Protein 2QSB (pdb70)

Nearest PDB structures (foldseek):
  2qsb-assembly1_A  TM=1.012E+00  e=7.787E-11  Thermoplasma acidophilum DSM 1728
  2qzg-assembly1_A  TM=8.976E-01  e=7.819E-04  Methanococcus maripaludis S2
  8dt0-assembly1_A  TM=3.647E-01  e=4.647E+00  synthetic construct

Structure (mmCIF, N/CA/C/O backbone):
data_2QSB
#
_entry.id   2QSB
#
_cell.length_a   50.584
_cell.length_b   50.584
_cell.length_c   59.283
_cell.angle_alpha   90.000
_cell.angle_beta   90.000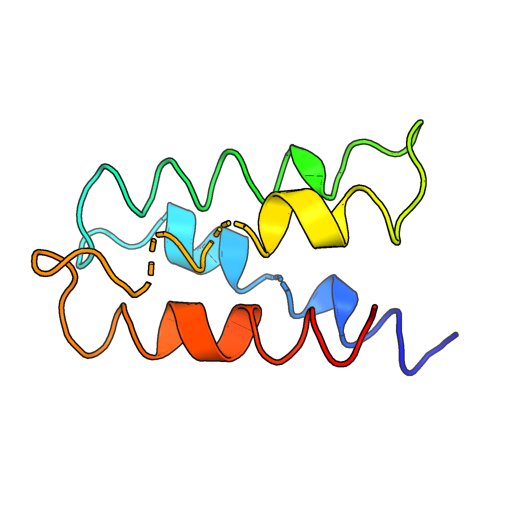
_cell.angle_gamma   120.000
#
_symmetry.space_group_name_H-M   'P 65'
#
loop_
_entity.id
_entity.type
_entity.pdbx_description
1 polymer 'UPF0147 protein Ta0600'
2 non-polymer 'SULFATE ION'
3 water water
#
loop_
_atom_site.group_PDB
_atom_site.id
_atom_site.type_symbol
_atom_site.label_atom_id
_atom_site.label_alt_id
_atom_site.label_comp_id
_atom_site.label_asym_id
_atom_site.label_entity_id
_atom_site.label_seq_id
_atom_site.pdbx_PDB_ins_code
_atom_site.Cartn_x
_atom_site.Cartn_y
_atom_site.Cartn_z
_atom_site.occupancy
_atom_site.B_iso_or_equiv
_atom_site.auth_seq_id
_atom_site.auth_comp_id
_atom_site.auth_asym_id
_atom_site.auth_atom_id
_atom_site.pdbx_PDB_model_num
ATOM 1 N N . VAL A 1 5 ? 17.477 -1.732 5.931 1.00 23.62 2 VAL A N 1
ATOM 2 C CA . VAL A 1 5 ? 18.266 -1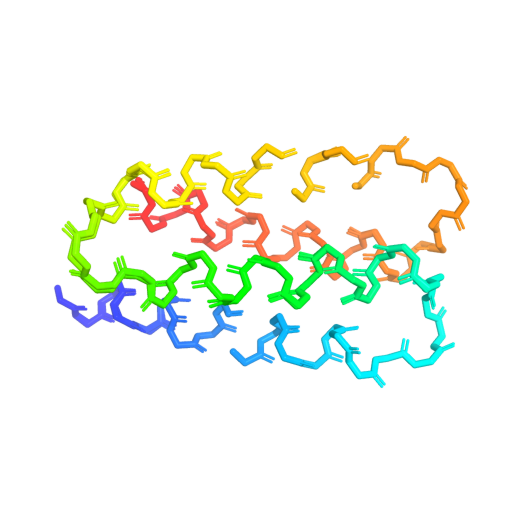.231 7.089 1.00 21.64 2 VAL A CA 1
ATOM 3 C C . VAL A 1 5 ? 19.624 -0.743 6.661 1.00 18.95 2 VAL A C 1
ATOM 4 O O . VAL A 1 5 ? 19.934 0.446 6.830 1.00 19.51 2 VAL A O 1
ATOM 8 N N A ARG A 1 6 ? 20.450 -1.658 6.165 0.50 16.88 3 ARG A N 1
ATOM 9 N N B ARG A 1 6 ? 20.446 -1.621 6.089 0.50 16.81 3 ARG A N 1
ATOM 10 C CA A ARG A 1 6 ? 21.843 -1.360 5.893 0.50 16.12 3 ARG A CA 1
ATOM 11 C CA B ARG A 1 6 ? 21.834 -1.285 5.721 0.50 16.09 3 ARG A CA 1
ATOM 12 C C A ARG A 1 6 ? 21.858 -0.244 4.893 0.50 14.82 3 ARG A C 1
ATOM 13 C C B ARG A 1 6 ? 21.937 -0.222 4.647 0.50 14.96 3 ARG A C 1
ATOM 14 O O A ARG A 1 6 ? 22.561 0.718 5.086 0.50 15.11 3 ARG A O 1
ATOM 15 O O B ARG A 1 6 ? 22.789 0.658 4.734 0.50 14.93 3 ARG A O 1
ATOM 30 N N A VAL A 1 7 ? 21.086 -0.383 3.816 0.50 13.35 4 VAL A N 1
ATOM 31 N N B VAL A 1 7 ? 21.118 -0.326 3.600 0.50 12.67 4 VAL A N 1
ATOM 32 C CA A VAL A 1 7 ? 21.223 0.516 2.692 0.50 12.73 4 VAL A CA 1
ATOM 33 C CA B VAL A 1 7 ? 21.187 0.656 2.533 0.50 12.30 4 VAL A CA 1
ATOM 34 C C A VAL A 1 7 ? 20.908 1.972 3.091 0.50 11.84 4 VAL A C 1
ATOM 35 C C B VAL A 1 7 ? 20.951 2.031 3.137 0.50 11.52 4 VAL A C 1
ATOM 36 O O A VAL A 1 7 ? 21.626 2.893 2.701 0.50 11.80 4 VAL A O 1
ATOM 37 O O B VAL A 1 7 ? 21.749 2.954 2.933 0.50 11.62 4 VAL A O 1
ATOM 44 N N . ASP A 1 8 ? 19.863 2.160 3.897 1.00 11.59 5 ASP A N 1
ATOM 45 C CA . ASP A 1 8 ? 19.483 3.465 4.413 1.00 12.12 5 ASP A CA 1
ATOM 46 C C . ASP A 1 8 ? 20.442 3.975 5.458 1.00 11.28 5 ASP A C 1
ATOM 47 O O . ASP A 1 8 ? 20.783 5.163 5.466 1.00 11.70 5 ASP A O 1
ATOM 52 N N A GLN A 1 9 ? 20.960 3.112 6.339 0.50 11.87 6 GLN A N 1
ATOM 53 N N B GLN A 1 9 ? 20.788 3.106 6.399 0.50 12.28 6 GLN A N 1
ATOM 54 C CA A GLN A 1 9 ? 21.906 3.645 7.332 0.50 12.00 6 GLN A CA 1
ATOM 55 C CA B GLN A 1 9 ? 21.602 3.564 7.489 0.50 12.80 6 GLN A CA 1
ATOM 56 C C A GLN A 1 9 ? 23.280 3.996 6.748 0.50 11.16 6 GLN A C 1
ATOM 57 C C B GLN A 1 9 ? 22.942 3.990 6.932 0.50 11.95 6 GLN A C 1
ATOM 58 O O A GLN A 1 9 ? 23.913 4.954 7.187 0.50 11.24 6 GLN A O 1
ATOM 59 O O B GLN A 1 9 ? 23.518 4.988 7.364 0.50 11.99 6 GLN A O 1
ATOM 70 N N A ASN A 1 10 ? 23.728 3.292 5.717 0.50 10.60 7 ASN A N 1
ATOM 71 N N B ASN A 1 10 ? 23.401 3.277 5.918 0.50 11.74 7 ASN A N 1
ATOM 72 C CA A ASN A 1 10 ? 24.971 3.693 5.089 0.50 11.05 7 ASN A CA 1
ATOM 73 C CA B ASN A 1 10 ? 24.655 3.605 5.286 0.50 11.82 7 ASN A CA 1
ATOM 74 C C A ASN A 1 10 ? 24.792 5.036 4.400 0.50 10.61 7 ASN A C 1
ATOM 75 C C B ASN A 1 10 ? 24.642 4.998 4.616 0.50 10.98 7 ASN A C 1
ATOM 76 O O A ASN A 1 10 ? 25.689 5.888 4.449 0.50 11.07 7 ASN A O 1
ATOM 77 O O B ASN A 1 10 ? 25.537 5.813 4.850 0.50 11.20 7 ASN A O 1
ATOM 86 N N . LEU A 1 11 ? 23.622 5.256 3.793 1.00 10.63 8 LEU A N 1
ATOM 87 C CA . LEU A 1 11 ? 23.384 6.574 3.177 1.00 10.00 8 LEU A CA 1
ATOM 88 C C . LEU A 1 11 ? 23.330 7.665 4.249 1.00 9.80 8 LEU A C 1
ATOM 89 O O . LEU A 1 11 ? 23.917 8.725 4.081 1.00 10.24 8 LEU A O 1
ATOM 94 N N . PHE A 1 12 ? 22.645 7.395 5.350 1.00 9.62 9 PHE A N 1
ATOM 95 C CA . PHE A 1 12 ? 22.538 8.366 6.431 1.00 9.42 9 PHE A CA 1
ATOM 96 C C . PHE A 1 12 ? 23.904 8.689 7.026 1.00 9.34 9 PHE A C 1
ATOM 97 O O . PHE A 1 12 ? 24.231 9.851 7.268 1.00 9.53 9 PHE A O 1
ATOM 105 N N . ASN A 1 13 ? 24.696 7.644 7.283 1.00 9.15 10 ASN A N 1
ATOM 106 C CA . ASN A 1 13 ? 26.032 7.861 7.811 1.00 9.31 10 ASN A CA 1
ATOM 107 C C . ASN A 1 13 ? 26.874 8.734 6.895 1.00 9.63 10 ASN A C 1
ATOM 108 O O . ASN A 1 13 ? 27.604 9.620 7.346 1.00 9.77 10 ASN A O 1
ATOM 113 N N . GLU A 1 14 ? 26.812 8.457 5.590 1.00 9.65 11 GLU A N 1
ATOM 114 C CA . GLU A 1 14 ? 27.570 9.236 4.622 1.00 10.23 11 GLU A CA 1
ATOM 115 C C . GLU A 1 14 ? 27.081 10.680 4.577 1.00 9.49 11 GLU A C 1
ATOM 116 O O . GLU A 1 14 ? 27.904 11.602 4.535 1.00 9.97 11 GLU A O 1
ATOM 122 N N . VAL A 1 15 ? 25.764 10.887 4.622 1.00 8.87 12 VAL A N 1
ATOM 123 C CA . VAL A 1 15 ? 25.229 12.249 4.626 1.00 8.33 12 VAL A CA 1
ATOM 124 C C . VAL A 1 15 ? 25.736 13.018 5.845 1.00 8.17 12 VAL A C 1
ATOM 125 O O . VAL A 1 15 ? 26.126 14.178 5.720 1.00 8.26 12 VAL A O 1
ATOM 137 N N . TYR A 1 17 ? 28.466 12.536 7.641 1.00 8.54 14 TYR A N 1
ATOM 138 C CA . TYR A 1 17 ? 29.891 12.803 7.495 1.00 9.61 14 TYR A CA 1
ATOM 139 C C . TYR A 1 17 ? 30.120 13.925 6.472 1.00 9.00 14 TYR A C 1
ATOM 140 O O . TYR A 1 17 ? 30.880 14.870 6.726 1.00 9.07 14 TYR A O 1
ATOM 149 N N . LEU A 1 18 ? 29.437 13.849 5.325 1.00 8.36 15 LEU A N 1
ATOM 150 C CA . LEU A 1 18 ? 29.646 14.851 4.292 1.00 8.62 15 LEU A CA 1
ATOM 151 C C . LEU A 1 18 ? 29.139 16.224 4.731 1.00 7.73 15 LEU A C 1
ATOM 152 O O . LEU A 1 18 ? 29.761 17.243 4.397 1.00 8.43 15 LEU A O 1
ATOM 157 N N . LEU A 1 19 ? 28.012 16.286 5.453 1.00 7.97 16 LEU A N 1
ATOM 158 C CA . LEU A 1 19 ? 27.549 17.571 5.980 1.00 7.98 16 LEU A CA 1
ATOM 159 C C . LEU A 1 19 ? 28.503 18.105 7.003 1.00 8.15 16 LEU A C 1
ATOM 160 O O . LEU A 1 19 ? 28.739 19.318 7.057 1.00 9.16 16 LEU A O 1
ATOM 165 N N . ASP A 1 20 ? 29.071 17.232 7.835 1.00 8.69 17 ASP A N 1
ATOM 166 C CA . ASP A 1 20 ? 30.057 17.717 8.789 1.00 8.91 17 ASP A CA 1
ATOM 167 C C . ASP A 1 20 ? 31.269 18.314 8.087 1.00 9.15 17 ASP A C 1
ATOM 168 O O . ASP A 1 20 ? 31.728 19.420 8.450 1.00 9.83 17 ASP A O 1
ATOM 173 N N . GLU A 1 21 ? 31.792 17.599 7.099 1.00 9.85 18 GLU A N 1
ATOM 174 C CA . GLU A 1 21 ? 32.891 18.128 6.314 1.00 9.99 18 GLU A CA 1
ATOM 175 C C . GLU A 1 21 ? 32.539 19.478 5.683 1.00 10.44 18 GLU A C 1
ATOM 176 O O . GLU A 1 21 ? 33.333 20.409 5.720 1.00 11.12 18 GLU A O 1
ATOM 182 N N . LEU A 1 22 ? 31.354 19.580 5.093 1.00 9.27 19 LEU A N 1
ATOM 183 C CA . LEU A 1 22 ? 30.956 20.816 4.424 1.00 9.50 19 LEU A CA 1
ATOM 184 C C . LEU A 1 22 ? 30.902 21.957 5.436 1.00 9.63 19 LEU A C 1
ATOM 185 O O . LEU A 1 22 ? 31.293 23.100 5.129 1.00 10.55 19 LEU A O 1
ATOM 190 N N . SER A 1 23 ? 30.388 21.682 6.638 1.00 9.23 20 SER A N 1
ATOM 191 C CA . SER A 1 23 ? 30.253 22.716 7.657 1.00 10.58 20 SER A CA 1
ATOM 192 C C . SER A 1 23 ? 31.603 23.266 8.093 1.00 11.11 20 SER A C 1
ATOM 193 O O . SER A 1 23 ? 31.680 24.372 8.626 1.00 12.07 20 SER A O 1
ATOM 196 N N . GLN A 1 24 ? 32.659 22.481 7.893 1.00 11.14 21 GLN A N 1
ATOM 197 C CA . GLN A 1 24 ? 34.016 22.861 8.316 1.00 11.87 21 GLN A CA 1
ATOM 198 C C . GLN A 1 24 ? 34.873 23.360 7.143 1.00 12.25 21 GLN A C 1
ATOM 199 O O . GLN A 1 24 ? 36.060 23.652 7.320 1.00 14.27 21 GLN A O 1
ATOM 205 N N . ASP A 1 25 ? 34.285 23.480 5.960 1.00 11.89 22 ASP A N 1
ATOM 206 C CA . ASP A 1 25 ? 35.059 23.750 4.761 1.00 12.27 22 ASP A CA 1
ATOM 207 C C . ASP A 1 25 ? 35.218 25.253 4.538 1.00 12.57 22 ASP A C 1
ATOM 208 O O . ASP A 1 25 ? 34.299 25.917 4.114 1.00 12.80 22 ASP A O 1
ATOM 213 N N . ILE A 1 26 ? 36.414 25.780 4.798 1.00 13.44 23 ILE A N 1
ATOM 214 C CA . ILE A 1 26 ? 36.660 27.227 4.650 1.00 15.34 23 ILE A CA 1
ATOM 215 C C . ILE A 1 26 ? 36.663 27.684 3.193 1.00 14.84 23 ILE A C 1
ATOM 216 O O . ILE A 1 26 ? 36.678 28.898 2.927 1.00 17.23 23 ILE A O 1
ATOM 221 N N . THR A 1 27 ? 36.621 26.738 2.249 1.00 12.53 24 THR A N 1
ATOM 222 C CA . THR A 1 27 ? 36.632 27.114 0.820 1.00 12.74 24 THR A CA 1
ATOM 223 C C . THR A 1 27 ? 35.234 27.330 0.236 1.00 12.48 24 THR A C 1
ATOM 224 O O . THR A 1 27 ? 35.117 27.636 -0.947 1.00 13.75 24 THR A O 1
ATOM 228 N N . VAL A 1 28 ? 34.188 27.159 1.043 1.00 12.03 25 VAL A N 1
ATOM 229 C CA . VAL A 1 28 ? 32.839 27.539 0.610 1.00 12.42 25 VAL A CA 1
ATOM 230 C C . VAL A 1 28 ? 32.372 28.719 1.466 1.00 12.83 25 VAL A C 1
ATOM 231 O O . VAL A 1 28 ? 32.964 28.991 2.508 1.00 13.80 25 VAL A O 1
ATOM 235 N N . PRO A 1 29 ? 31.357 29.463 1.011 1.00 13.18 26 PRO A N 1
ATOM 236 C CA . PRO A 1 29 ? 30.932 30.622 1.771 1.00 14.05 26 PRO A CA 1
ATOM 237 C C . PRO A 1 29 ? 30.373 30.274 3.137 1.00 13.12 26 PRO A C 1
ATOM 238 O O . PRO A 1 29 ? 29.884 29.169 3.390 1.00 12.61 26 PRO A O 1
ATOM 242 N N A LYS A 1 30 ? 30.440 31.265 4.017 0.50 13.40 27 LYS A N 1
ATOM 243 N N B LYS A 1 30 ? 30.438 31.239 4.043 0.50 13.92 27 LYS A N 1
ATOM 244 C CA A LYS A 1 30 ? 29.879 31.194 5.359 0.50 13.28 27 LYS A CA 1
ATOM 245 C CA B LYS A 1 30 ? 29.925 31.029 5.392 0.50 14.53 27 LYS A CA 1
ATOM 246 C C A LYS A 1 30 ? 28.465 30.637 5.357 0.50 12.72 27 LYS A C 1
ATOM 247 C C B LYS A 1 30 ? 28.431 30.655 5.405 0.50 13.43 27 LYS A C 1
ATOM 248 O O A LYS A 1 30 ? 28.138 29.774 6.175 0.50 11.76 27 LYS A O 1
ATOM 249 O O B LYS A 1 30 ? 28.014 29.897 6.281 0.50 12.95 27 LYS A O 1
ATOM 260 N N . ASN A 1 31 ? 27.636 31.109 4.429 1.00 12.62 28 ASN A N 1
ATOM 261 C CA . ASN A 1 31 ? 26.219 30.738 4.445 1.00 13.44 28 ASN A CA 1
ATOM 262 C C . ASN A 1 31 ? 26.047 29.259 4.121 1.00 12.34 28 ASN A C 1
ATOM 263 O O . ASN A 1 31 ? 25.153 28.623 4.669 1.00 12.21 28 ASN A O 1
ATOM 268 N N . VAL A 1 32 ? 26.937 28.703 3.308 1.00 11.30 29 VAL A N 1
ATOM 269 C CA . VAL A 1 32 ? 26.902 27.263 3.023 1.00 11.18 29 VAL A CA 1
ATOM 270 C C . VAL A 1 32 ? 27.320 26.462 4.256 1.00 10.72 29 VAL A C 1
ATOM 271 O O . VAL A 1 32 ? 26.677 25.455 4.583 1.00 10.57 29 VAL A O 1
ATOM 275 N N A ARG A 1 33 ? 28.363 26.902 4.955 0.70 10.43 30 ARG A N 1
ATOM 276 N N B ARG A 1 33 ? 28.356 26.908 4.955 0.30 10.78 30 ARG A N 1
ATOM 277 C CA A ARG A 1 33 ? 28.741 26.193 6.180 0.70 10.69 30 ARG A CA 1
ATOM 278 C CA B ARG A 1 33 ? 28.758 26.219 6.177 0.30 10.86 30 ARG A CA 1
ATOM 279 C C A ARG A 1 33 ? 27.586 26.184 7.180 0.70 10.12 30 ARG A C 1
ATOM 280 C C B ARG A 1 33 ? 27.645 26.217 7.229 0.30 10.56 30 ARG A C 1
ATOM 281 O O A ARG A 1 33 ? 27.301 25.158 7.802 0.70 10.05 30 ARG A O 1
ATOM 282 O O B ARG A 1 33 ? 27.455 25.225 7.936 0.30 10.45 30 ARG A O 1
ATOM 297 N N . LYS A 1 34 ? 26.899 27.316 7.304 1.00 10.51 31 LYS A N 1
ATOM 298 C CA . LYS A 1 34 ? 25.783 27.427 8.237 1.00 11.03 31 LYS A CA 1
ATOM 299 C C . LYS A 1 34 ? 24.605 26.531 7.852 1.00 10.99 31 LYS A C 1
ATOM 300 O O . LYS A 1 34 ? 24.008 25.902 8.723 1.00 10.76 31 LYS A O 1
ATOM 306 N N A VAL A 1 35 ? 24.285 26.482 6.570 0.70 10.88 32 VAL A N 1
ATOM 307 N N B VAL A 1 35 ? 24.278 26.465 6.557 0.30 10.61 32 VAL A N 1
ATOM 308 C CA A VAL A 1 35 ? 23.224 25.586 6.142 0.70 10.01 32 VAL A CA 1
ATOM 309 C CA B VAL A 1 35 ? 23.211 25.556 6.097 0.30 9.88 32 VAL A CA 1
ATOM 310 C C A VAL A 1 35 ? 23.627 24.129 6.422 0.70 9.30 32 VAL A C 1
ATOM 311 C C B VAL A 1 35 ? 23.601 24.092 6.319 0.30 9.49 32 VAL A C 1
ATOM 312 O O A VAL A 1 35 ? 22.812 23.332 6.883 0.70 9.19 32 VAL A O 1
ATOM 313 O O B VAL A 1 35 ? 22.743 23.254 6.598 0.30 9.63 32 VAL A O 1
ATOM 320 N N . ALA A 1 36 ? 24.891 23.786 6.208 1.00 9.13 33 ALA A N 1
ATOM 321 C CA . ALA A 1 36 ? 25.344 22.429 6.495 1.00 8.80 33 ALA A CA 1
ATOM 322 C C . ALA A 1 36 ? 25.174 22.136 8.002 1.00 9.44 33 ALA A C 1
ATOM 323 O O . ALA A 1 36 ? 24.727 21.049 8.371 1.00 9.63 33 ALA A O 1
ATOM 325 N N A GLN A 1 37 ? 25.550 23.112 8.831 0.60 9.45 34 GLN A N 1
ATOM 326 N N B GLN A 1 37 ? 25.525 23.084 8.874 0.40 9.84 34 GLN A N 1
ATOM 327 C CA A GLN A 1 37 ? 25.363 23.041 10.290 0.60 11.20 34 GLN A CA 1
ATOM 328 C CA B GLN A 1 37 ? 25.320 22.861 10.325 0.40 10.91 34 GLN A CA 1
ATOM 329 C C A GLN A 1 37 ? 23.900 22.773 10.654 0.60 11.05 34 GLN A C 1
ATOM 330 C C B GLN A 1 37 ? 23.841 22.702 10.646 0.40 11.02 34 GLN A C 1
ATOM 331 O O A GLN A 1 37 ? 23.579 21.838 11.395 0.60 12.07 34 GLN A O 1
ATOM 332 O O B GLN A 1 37 ? 23.447 21.771 11.357 0.40 11.25 34 GLN A O 1
ATOM 343 N N . ASP A 1 38 ? 23.005 23.579 10.099 1.00 10.58 35 ASP A N 1
ATOM 344 C CA . ASP A 1 38 ? 21.587 23.483 10.413 1.00 11.30 35 ASP A CA 1
ATOM 345 C C . ASP A 1 38 ? 21.008 22.184 9.878 1.00 10.23 35 ASP A C 1
ATOM 346 O O . ASP A 1 38 ? 20.141 21.572 10.496 1.00 10.68 35 ASP A O 1
ATOM 351 N N . SER A 1 39 ? 21.531 21.710 8.748 1.00 8.96 36 SER A N 1
ATOM 352 C CA . SER A 1 39 ? 21.052 20.460 8.149 1.00 8.94 36 SER A CA 1
ATOM 353 C C . SER A 1 39 ? 21.391 19.258 9.012 1.00 8.48 36 SER A C 1
ATOM 354 O O . SER A 1 39 ? 20.556 18.381 9.231 1.00 8.71 36 SER A O 1
ATOM 357 N N A LYS A 1 40 ? 22.614 19.227 9.513 0.60 9.25 37 LYS A N 1
ATOM 358 N N B LYS A 1 40 ? 22.617 19.199 9.538 0.40 8.99 37 LYS A N 1
ATOM 359 C CA A LYS A 1 40 ? 23.001 18.088 10.303 0.60 9.73 37 LYS A CA 1
ATOM 360 C CA B LYS A 1 40 ? 22.991 18.104 10.455 0.40 9.31 37 LYS A CA 1
ATOM 361 C C A LYS A 1 40 ? 22.283 18.078 11.683 0.60 9.67 37 LYS A C 1
ATOM 362 C C B LYS A 1 40 ? 22.093 18.083 11.650 0.4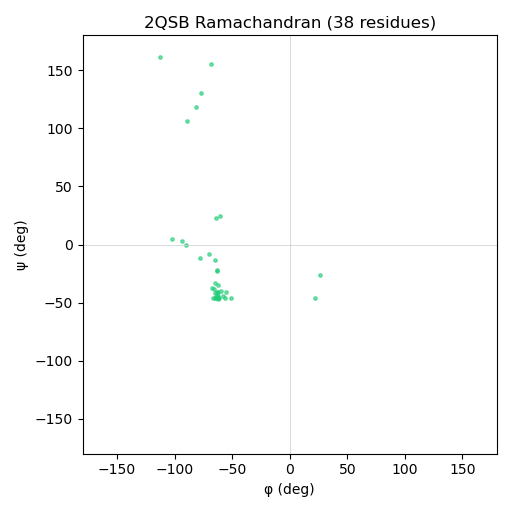0 9.64 37 LYS A C 1
ATOM 363 O O A LYS A 1 40 ? 22.005 16.998 12.211 0.60 9.19 37 LYS A O 1
ATOM 364 O O B LYS A 1 40 ? 21.598 17.032 12.079 0.40 9.54 37 LYS A O 1
ATOM 375 N N . ALA A 1 41 ? 21.924 19.256 12.234 1.00 10.28 38 ALA A N 1
ATOM 376 C CA . ALA A 1 41 ? 21.091 19.339 13.417 1.00 11.40 38 ALA A CA 1
ATOM 377 C C . ALA A 1 41 ? 19.676 18.863 13.124 1.00 10.05 38 ALA A C 1
ATOM 378 O O . ALA A 1 41 ? 19.101 18.144 13.917 1.00 10.96 38 ALA A O 1
ATOM 380 N N . LYS A 1 42 ? 19.121 19.236 11.974 1.00 9.51 39 LYS A N 1
ATOM 381 C CA . LYS A 1 42 ? 17.785 18.816 11.610 1.00 9.50 39 LYS A CA 1
ATOM 382 C C . LYS A 1 42 ? 17.720 17.298 11.444 1.00 9.51 39 LYS A C 1
ATOM 383 O O . LYS A 1 42 ? 16.772 16.661 11.912 1.00 10.00 39 LYS A O 1
ATOM 389 N N . LEU A 1 43 ? 18.708 16.729 10.759 1.00 9.13 40 LEU A N 1
ATOM 390 C CA . LEU A 1 43 ? 18.740 15.274 10.584 1.00 9.42 40 LEU A CA 1
ATOM 391 C C . LEU A 1 43 ? 18.885 14.547 11.914 1.00 10.56 40 LEU A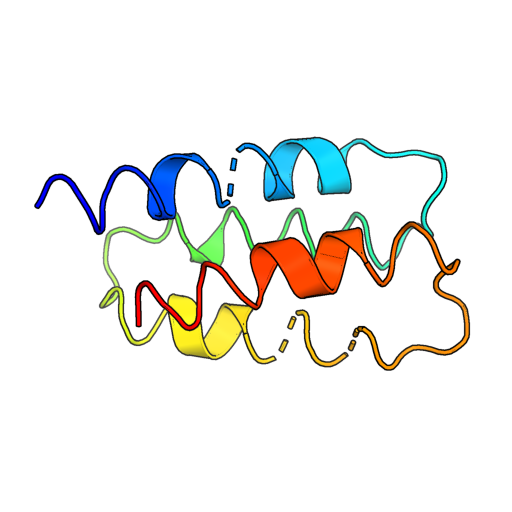 C 1
ATOM 392 O O . LEU A 1 43 ? 18.526 13.378 12.013 1.00 11.48 40 LEU A O 1
ATOM 397 N N . SER A 1 44 ? 19.402 15.246 12.929 1.00 10.94 41 SER A N 1
ATOM 398 C CA . SER A 1 44 ? 19.610 14.679 14.259 1.00 12.23 41 SER A CA 1
ATOM 399 C C . SER A 1 44 ? 18.397 14.853 15.184 1.00 13.21 41 SER A C 1
ATOM 400 O O . SER A 1 44 ? 18.488 14.515 16.361 1.00 14.67 41 SER A O 1
ATOM 403 N N A GLN A 1 45 ? 17.307 15.443 14.670 0.70 13.06 42 GLN A N 1
ATOM 404 N N B GLN A 1 45 ? 17.257 15.266 14.666 0.30 14.14 42 GLN A N 1
ATOM 405 C CA A GLN A 1 45 ? 16.087 15.722 15.463 0.70 13.93 42 GLN A CA 1
ATOM 406 C CA B GLN A 1 45 ? 16.059 15.228 15.484 0.30 15.32 42 GLN A CA 1
ATOM 407 C C A GLN A 1 45 ? 15.309 14.423 15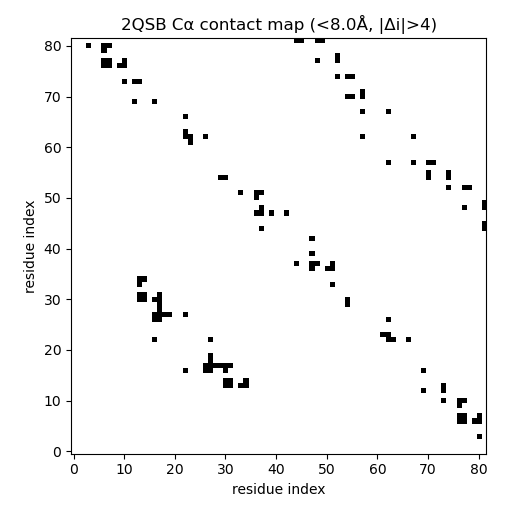.526 0.70 14.90 42 GLN A C 1
ATOM 408 C C B GLN A 1 45 ? 15.503 13.794 15.409 0.30 16.74 42 GLN A C 1
ATOM 409 O O A GLN A 1 45 ? 14.393 14.171 14.742 0.70 14.04 42 GLN A O 1
ATOM 410 O O B GLN A 1 45 ? 14.638 13.503 14.588 0.30 16.08 42 GLN A O 1
ATOM 421 N N A GLU A 1 46 ? 15.710 13.583 16.488 0.50 17.10 43 GLU A N 1
ATOM 422 N N B GLU A 1 46 ? 16.031 12.884 16.241 0.50 18.93 43 GLU A N 1
ATOM 423 C CA A GLU A 1 46 ? 15.304 12.179 16.549 0.50 20.17 43 GLU A CA 1
ATOM 424 C CA B GLU A 1 46 ? 15.677 11.473 16.094 0.50 21.41 43 GLU A CA 1
ATOM 425 C C A GLU A 1 46 ? 13.812 12.024 16.954 0.50 21.35 43 GLU A C 1
ATOM 426 C C B GLU A 1 46 ? 14.169 11.259 16.270 0.50 22.05 43 GLU A C 1
ATOM 427 O O A GLU A 1 46 ? 13.265 10.935 16.858 0.50 22.65 43 GLU A O 1
ATOM 428 O O B GLU A 1 46 ? 13.621 10.249 15.839 0.50 23.44 43 GLU A O 1
ATOM 439 N N A ASN A 1 47 ? 13.162 13.135 17.331 0.70 22.87 44 ASN A N 1
ATOM 440 N N B ASN A 1 47 ? 13.486 12.229 16.873 0.30 22.31 44 ASN A N 1
ATOM 441 C CA A ASN A 1 47 ? 11.730 13.213 17.698 0.70 24.64 44 ASN A CA 1
ATOM 442 C CA B ASN A 1 47 ? 12.042 12.106 17.098 0.30 22.62 44 ASN A CA 1
ATOM 443 C C A ASN A 1 47 ? 10.781 13.402 16.508 0.70 24.53 44 ASN A C 1
ATOM 444 C C B ASN A 1 47 ? 11.125 12.617 15.966 0.30 22.48 44 ASN A C 1
ATOM 445 O O A ASN A 1 47 ? 9.558 13.364 16.659 0.70 25.72 44 ASN A O 1
ATOM 446 O O B ASN A 1 47 ? 9.928 12.303 15.958 0.30 22.34 44 ASN A O 1
ATOM 455 N N A GLU A 1 48 ? 11.358 13.628 15.316 0.50 23.76 45 GLU A N 1
ATOM 456 N N B GLU A 1 48 ? 11.662 13.406 15.028 0.50 22.09 45 GLU A N 1
ATOM 457 C CA A GLU A 1 48 ? 10.617 13.905 14.063 0.50 22.71 45 GLU A CA 1
ATOM 458 C CA B GLU A 1 48 ? 10.869 13.890 13.899 0.50 21.95 45 GLU A CA 1
ATOM 459 C C A GLU A 1 48 ? 10.841 12.798 13.010 0.50 21.57 45 GLU A C 1
ATOM 460 C C B GLU A 1 48 ? 10.922 12.760 12.905 0.50 20.94 45 GLU A C 1
ATOM 461 O O A GLU A 1 48 ? 11.879 12.161 13.014 0.50 20.80 45 GLU A O 1
ATOM 462 O O B GLU A 1 48 ? 11.900 12.028 12.866 0.50 20.24 45 GLU A O 1
ATOM 473 N N . SER A 1 49 ? 9.880 12.580 12.103 1.00 20.98 46 SER A N 1
ATOM 474 C CA . SER A 1 49 ? 9.981 11.521 11.102 1.00 20.18 46 SER A CA 1
ATOM 475 C C . SER A 1 49 ? 11.190 11.764 10.160 1.00 18.71 46 SER A C 1
ATOM 476 O O . SER A 1 49 ? 11.530 12.916 9.824 1.00 18.16 46 SER A O 1
ATOM 479 N N . LEU A 1 50 ? 11.843 10.688 9.755 1.00 18.52 47 LEU A N 1
ATOM 480 C CA . LEU A 1 50 ? 12.985 10.818 8.859 1.00 18.63 47 LEU A CA 1
ATOM 481 C C . LEU A 1 50 ? 12.609 11.434 7.530 1.00 17.90 47 LEU A C 1
ATOM 482 O O . LEU A 1 50 ? 13.369 12.213 6.998 1.00 17.54 47 LEU A O 1
ATOM 487 N N A ASP A 1 51 ? 11.514 10.972 6.939 0.70 17.80 48 ASP A N 1
ATOM 488 N N B ASP A 1 51 ? 11.388 11.237 7.031 0.30 17.16 48 ASP A N 1
ATOM 489 C CA A ASP A 1 51 ? 11.097 11.492 5.650 0.70 17.86 48 ASP A CA 1
ATOM 490 C CA B ASP A 1 51 ? 11.019 12.001 5.824 0.30 16.63 48 ASP A CA 1
ATOM 491 C C A ASP A 1 51 ? 10.964 13.002 5.756 0.70 17.11 48 ASP A C 1
ATOM 492 C C B ASP A 1 51 ? 10.697 13.498 6.033 0.30 15.73 48 ASP A C 1
ATOM 493 O O A ASP A 1 51 ? 11.406 13.724 4.885 0.70 15.71 48 ASP A O 1
ATOM 494 O O B ASP A 1 51 ? 10.952 14.295 5.139 0.30 13.85 48 ASP A O 1
ATOM 503 N N A LEU A 1 52 ? 10.398 13.486 6.860 0.50 16.30 49 LEU A N 1
ATOM 504 N N B LEU A 1 52 ? 10.182 13.917 7.185 0.50 15.05 49 LEU A N 1
ATOM 505 C CA A LEU A 1 52 ? 10.205 14.929 7.103 0.50 15.47 49 LEU A CA 1
ATOM 506 C CA B LEU A 1 52 ? 10.067 15.352 7.380 0.50 15.13 49 LEU A CA 1
ATOM 507 C C A LEU A 1 52 ? 11.532 15.706 7.244 0.50 14.42 49 LEU A C 1
ATOM 508 C C B LEU A 1 52 ? 11.473 15.959 7.509 0.50 14.22 49 LEU A C 1
ATOM 509 O O A LEU A 1 52 ? 11.754 16.733 6.600 0.50 13.85 49 LEU A O 1
ATOM 510 O O B LEU A 1 52 ? 11.725 17.079 7.027 0.50 13.87 49 LEU A O 1
ATOM 519 N N . ARG A 1 53 ? 12.397 15.204 8.111 1.00 13.92 50 ARG A N 1
ATOM 520 C CA . ARG A 1 53 ? 13.761 15.728 8.270 1.00 13.05 50 ARG A CA 1
ATOM 521 C C . ARG A 1 53 ? 14.467 15.841 6.918 1.00 12.35 50 ARG A C 1
ATOM 522 O O . ARG A 1 53 ? 15.036 16.883 6.585 1.00 12.18 50 ARG A O 1
ATOM 530 N N . CYS A 1 54 ? 14.386 14.780 6.125 1.00 12.80 51 CYS A N 1
ATOM 531 C CA . CYS A 1 54 ? 15.015 14.783 4.810 1.00 12.76 51 CYS A CA 1
ATOM 532 C C . CYS A 1 54 ? 14.417 15.831 3.883 1.00 12.64 51 CYS A C 1
ATOM 533 O O . CYS A 1 54 ? 15.145 16.471 3.131 1.00 11.77 51 CYS A O 1
ATOM 536 N N . ALA A 1 55 ? 13.099 15.994 3.915 1.00 13.12 52 ALA A N 1
ATOM 537 C CA . ALA A 1 55 ? 12.452 16.964 3.039 1.00 13.00 52 ALA A CA 1
ATOM 538 C C . ALA A 1 55 ? 12.930 18.380 3.356 1.00 11.73 52 ALA A C 1
ATOM 539 O O . ALA A 1 55 ? 13.256 19.157 2.452 1.00 11.26 52 ALA A O 1
ATOM 541 N N . THR A 1 56 ? 13.012 18.711 4.644 1.00 11.33 53 THR A N 1
ATOM 542 C CA . THR A 1 56 ? 13.451 20.052 5.021 1.00 11.71 53 THR A CA 1
ATOM 543 C C . THR A 1 56 ? 14.903 20.271 4.605 1.00 9.83 53 THR A C 1
ATOM 544 O O . THR A 1 56 ? 15.260 21.324 4.062 1.00 9.55 53 THR A O 1
ATOM 548 N N . VAL A 1 57 ? 15.749 19.283 4.887 1.00 8.55 54 VAL A N 1
ATOM 549 C CA . VAL A 1 57 ? 17.150 19.415 4.512 1.00 8.48 54 VAL A CA 1
ATOM 550 C C . VAL A 1 57 ? 17.324 19.510 2.982 1.00 8.27 54 VAL A C 1
ATOM 551 O O . VAL A 1 57 ? 18.109 20.312 2.490 1.00 8.44 54 VAL A O 1
ATOM 555 N N . LEU A 1 58 ? 16.586 18.687 2.239 1.00 8.11 55 LEU A N 1
ATOM 556 C CA . LEU A 1 58 ? 16.633 18.783 0.780 1.00 8.59 55 LEU A CA 1
ATOM 557 C C . LEU A 1 58 ? 16.293 20.195 0.310 1.00 8.83 55 LEU A C 1
ATOM 558 O O . LEU A 1 58 ? 16.950 20.736 -0.590 1.00 9.80 55 LEU A O 1
ATOM 563 N N . SER A 1 59 ? 15.301 20.831 0.928 1.00 9.21 56 SER A N 1
ATOM 564 C CA . SER A 1 59 ? 14.940 22.193 0.533 1.00 10.04 56 SER A CA 1
ATOM 565 C C . SER A 1 59 ? 16.091 23.149 0.806 1.00 9.88 56 SER A C 1
ATOM 566 O O . SER A 1 59 ? 16.431 23.994 -0.031 1.00 10.41 56 SER A O 1
ATOM 585 N N . LEU A 1 61 ? 19.342 22.537 1.112 1.00 8.64 58 LEU A N 1
ATOM 586 C CA . LEU A 1 61 ? 20.510 22.292 0.286 1.00 9.56 58 LEU A CA 1
ATOM 587 C C . LEU A 1 61 ? 20.244 22.698 -1.149 1.00 9.71 58 LEU A C 1
ATOM 588 O O . LEU A 1 61 ? 21.132 23.195 -1.828 1.00 10.62 58 LEU A O 1
ATOM 593 N N A ASP A 1 62 ? 19.032 22.467 -1.634 0.33 9.52 59 ASP A N 1
ATOM 594 N N B ASP A 1 62 ? 19.005 22.491 -1.597 0.33 10.31 59 ASP A N 1
ATOM 595 N N C ASP A 1 62 ? 19.019 22.463 -1.619 0.33 9.90 59 ASP A N 1
ATOM 596 C CA A ASP A 1 62 ? 18.705 22.895 -2.991 0.33 10.08 59 ASP A CA 1
ATOM 597 C CA B ASP A 1 62 ? 18.584 22.862 -2.952 0.33 11.51 59 ASP A CA 1
ATOM 598 C CA C ASP A 1 62 ? 18.614 22.887 -2.963 0.33 10.81 59 ASP A CA 1
ATOM 599 C C A ASP A 1 62 ? 18.885 24.418 -3.117 0.33 10.17 59 ASP A C 1
ATOM 600 C C B ASP A 1 62 ? 18.643 24.380 -3.189 0.33 11.36 59 ASP A C 1
ATOM 601 C C C ASP A 1 62 ? 18.824 24.398 -3.131 0.33 10.68 59 ASP A C 1
ATOM 602 O O A ASP A 1 62 ? 19.489 24.917 -4.075 0.33 10.32 59 ASP A O 1
ATOM 603 O O B ASP A 1 62 ? 18.890 24.821 -4.317 0.33 12.50 59 ASP A O 1
ATOM 604 O O C ASP A 1 62 ? 19.378 24.863 -4.132 0.33 11.34 59 ASP A O 1
ATOM 617 N N . GLU A 1 63 ? 18.394 25.165 -2.132 1.00 11.60 60 GLU A N 1
ATOM 618 C CA . GLU A 1 63 ? 18.592 26.631 -2.164 1.00 12.69 60 GLU A CA 1
ATOM 619 C C . GLU A 1 63 ? 20.048 26.990 -2.287 1.00 13.29 60 GLU A C 1
ATOM 620 O O . GLU A 1 63 ? 20.410 27.868 -3.076 1.00 14.52 60 GLU A O 1
ATOM 642 N N . ALA A 1 65 ? 22.475 25.073 -3.458 1.00 12.59 62 ALA A N 1
ATOM 643 C CA . ALA A 1 65 ? 23.041 24.631 -4.737 1.00 12.80 62 ALA A CA 1
ATOM 644 C C . ALA A 1 65 ? 22.759 25.655 -5.837 1.00 13.64 62 ALA A C 1
ATOM 645 O O . ALA A 1 65 ? 23.525 25.724 -6.795 1.00 14.63 62 ALA A O 1
ATOM 647 N N . ASN A 1 66 ? 21.679 26.422 -5.678 1.00 13.72 63 ASN A N 1
ATOM 648 C CA . ASN A 1 66 ? 21.273 27.454 -6.636 1.00 14.69 63 ASN A CA 1
ATOM 649 C C . ASN A 1 66 ? 21.776 28.854 -6.344 1.00 14.79 63 ASN A C 1
ATOM 650 O O . ASN A 1 66 ? 21.475 29.795 -7.087 1.00 16.60 63 ASN A O 1
ATOM 655 N N . ASP A 1 67 ? 22.576 28.998 -5.295 1.00 14.14 64 ASP A N 1
ATOM 656 C CA . ASP A 1 67 ? 23.125 30.305 -4.928 1.00 15.19 64 ASP A CA 1
ATOM 657 C C . ASP A 1 67 ? 24.342 30.550 -5.833 1.00 15.92 64 ASP A C 1
ATOM 658 O O . ASP A 1 67 ? 25.289 29.777 -5.832 1.00 14.98 64 ASP A O 1
ATOM 663 N N . PRO A 1 68 ? 24.303 31.603 -6.668 1.00 18.17 65 PRO A N 1
ATOM 664 C CA . PRO A 1 68 ? 25.424 31.790 -7.612 1.00 18.73 65 PRO A CA 1
ATOM 665 C C . PRO A 1 68 ? 26.799 32.089 -6.989 1.00 18.59 65 PRO A C 1
ATOM 666 O O . PRO A 1 68 ? 27.829 31.981 -7.680 1.00 19.68 65 PRO A O 1
ATOM 670 N N . ASN A 1 69 ? 26.833 32.428 -5.701 1.00 17.16 66 ASN A N 1
ATOM 671 C CA . ASN A 1 69 ? 28.098 32.657 -5.001 1.00 16.49 66 ASN A CA 1
ATOM 672 C C . ASN A 1 69 ? 28.811 31.376 -4.603 1.00 15.43 66 ASN A C 1
ATOM 673 O O . ASN A 1 69 ? 29.965 31.404 -4.196 1.00 16.33 66 ASN A O 1
ATOM 678 N N . VAL A 1 70 ? 28.136 30.232 -4.710 1.00 13.31 67 VAL A N 1
ATOM 679 C CA . VAL A 1 70 ? 28.763 28.990 -4.314 1.00 12.26 67 VAL A CA 1
ATOM 680 C C . VAL A 1 70 ? 29.761 28.538 -5.405 1.00 11.76 67 VAL A C 1
ATOM 681 O O . VAL A 1 70 ? 29.410 28.464 -6.566 1.00 12.18 67 VAL A O 1
ATOM 685 N N . PRO A 1 71 ? 31.002 28.194 -5.030 1.00 10.85 68 P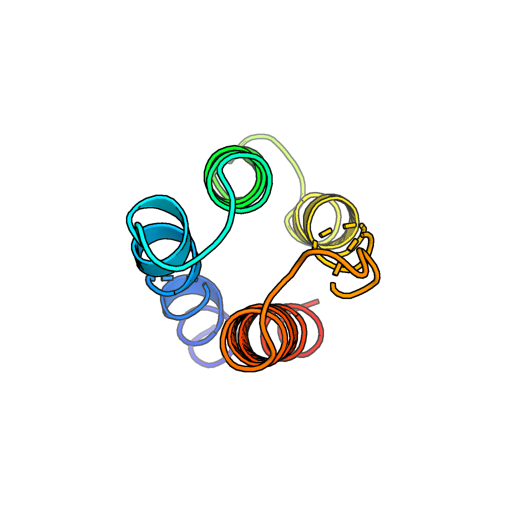RO A N 1
ATOM 686 C CA . PRO A 1 71 ? 31.985 27.711 -6.021 1.00 11.29 68 PRO A CA 1
ATOM 687 C C . PRO A 1 71 ? 31.601 26.343 -6.561 1.00 10.29 68 PRO A C 1
ATOM 688 O O . PRO A 1 71 ? 30.915 25.557 -5.890 1.00 10.23 68 PRO A O 1
ATOM 692 N N . ALA A 1 72 ? 32.077 26.030 -7.756 1.00 10.27 69 ALA A N 1
ATOM 693 C CA . ALA A 1 72 ? 31.720 24.795 -8.421 1.00 10.38 69 ALA A CA 1
ATOM 694 C C . ALA A 1 72 ? 31.925 23.576 -7.543 1.00 10.60 69 ALA A C 1
ATOM 695 O O . ALA A 1 72 ? 31.074 22.680 -7.510 1.00 10.28 69 ALA A O 1
ATOM 697 N N . HIS A 1 73 ? 33.066 23.483 -6.857 1.00 10.53 70 HIS A N 1
ATOM 698 C CA . HIS A 1 73 ? 33.316 22.277 -6.062 1.00 10.29 70 HIS A CA 1
ATOM 699 C C . HIS A 1 73 ? 32.321 22.158 -4.918 1.00 10.38 70 HIS A C 1
ATOM 700 O O . HIS A 1 73 ? 31.924 21.037 -4.541 1.00 10.34 70 HIS A O 1
ATOM 707 N N . GLY A 1 74 ? 31.888 23.299 -4.376 1.00 10.25 71 GLY A N 1
ATOM 708 C CA . GLY A 1 74 ? 30.890 23.281 -3.286 1.00 9.32 71 GLY A CA 1
ATOM 709 C C . GLY A 1 74 ? 29.529 22.878 -3.815 1.00 8.69 71 GLY A C 1
ATOM 710 O O . GLY A 1 74 ? 28.786 22.183 -3.131 1.00 8.88 71 GLY A O 1
ATOM 711 N N A ARG A 1 75 ? 29.188 23.297 -5.040 0.50 8.66 72 ARG A N 1
ATOM 712 N N B ARG A 1 75 ? 29.219 23.287 -5.049 0.25 9.35 72 ARG A N 1
ATOM 713 N N C ARG A 1 75 ? 29.219 23.303 -5.031 0.25 8.76 72 ARG A N 1
ATOM 714 C CA A ARG A 1 75 ? 27.922 22.856 -5.651 0.50 8.34 72 ARG A CA 1
ATOM 715 C CA B ARG A 1 75 ? 27.962 22.908 -5.706 0.25 10.08 72 ARG A CA 1
ATOM 716 C CA C ARG A 1 75 ? 27.982 22.888 -5.644 0.25 8.79 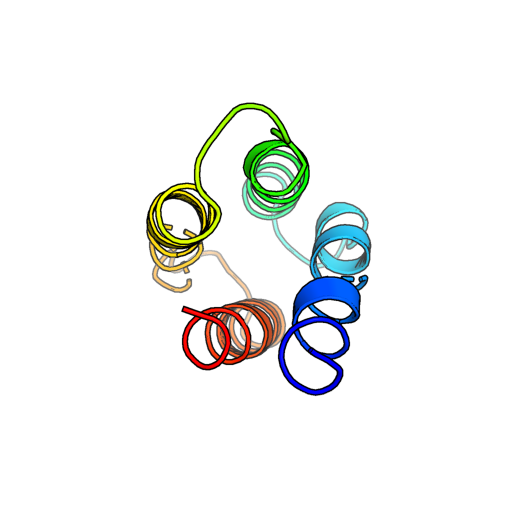72 ARG A CA 1
ATOM 717 C C A ARG A 1 75 ? 27.906 21.350 -5.805 0.50 7.62 72 ARG A C 1
ATOM 718 C C B ARG A 1 75 ? 27.882 21.400 -5.926 0.25 9.55 72 ARG A C 1
ATOM 719 C C C ARG A 1 75 ? 27.928 21.375 -5.782 0.25 8.78 72 ARG A C 1
ATOM 720 O O A ARG A 1 75 ? 26.918 20.691 -5.461 0.50 6.19 72 ARG A O 1
ATOM 721 O O B ARG A 1 75 ? 26.815 20.800 -5.761 0.25 9.33 72 ARG A O 1
ATOM 722 O O C ARG A 1 75 ? 26.929 20.747 -5.417 0.25 8.27 72 ARG A O 1
ATOM 744 N N . THR A 1 76 ? 29.010 20.787 -6.285 1.00 8.51 73 THR A N 1
ATOM 745 C CA . THR A 1 76 ? 29.076 19.339 -6.411 1.00 8.88 73 THR A CA 1
ATOM 746 C C . THR A 1 76 ? 28.942 18.680 -5.050 1.00 8.23 73 THR A C 1
ATOM 747 O O . THR A 1 76 ? 28.245 17.667 -4.917 1.00 8.60 73 THR A O 1
ATOM 751 N N . ASP A 1 77 ? 29.596 19.237 -4.022 1.00 8.43 74 ASP A N 1
ATOM 752 C CA . ASP A 1 77 ? 29.465 18.656 -2.685 1.00 8.78 74 ASP A CA 1
ATOM 753 C C . ASP A 1 77 ? 28.008 18.663 -2.227 1.00 8.09 74 ASP A C 1
ATOM 754 O O . ASP A 1 77 ? 27.541 17.688 -1.624 1.00 8.15 74 ASP A O 1
ATOM 759 N N . LEU A 1 78 ? 27.299 19.758 -2.524 1.00 7.87 75 LEU A N 1
ATOM 760 C CA . LEU A 1 78 ? 25.888 19.852 -2.207 1.00 7.90 75 LEU A CA 1
ATOM 761 C C . LEU A 1 78 ? 25.086 18.814 -2.991 1.00 7.55 75 LEU A C 1
ATOM 762 O O . LEU A 1 78 ? 24.255 18.115 -2.414 1.00 7.68 75 LEU A O 1
ATOM 767 N N . TYR A 1 79 ? 25.331 18.678 -4.294 1.00 7.73 76 TYR A N 1
ATOM 768 C CA . TYR A 1 79 ? 24.609 17.687 -5.079 1.00 8.29 76 TYR A CA 1
ATOM 769 C C . TYR A 1 79 ? 24.869 16.259 -4.622 1.00 7.92 76 TYR A C 1
ATOM 770 O O . TYR A 1 79 ? 23.973 15.422 -4.676 1.00 8.22 76 TYR A O 1
ATOM 779 N N . THR A 1 80 ? 26.087 15.968 -4.162 1.00 7.64 77 THR A N 1
ATOM 780 C CA . THR A 1 80 ? 26.388 14.631 -3.644 1.00 8.24 77 THR A CA 1
ATOM 781 C C . THR A 1 80 ? 25.505 14.314 -2.431 1.00 7.77 77 THR A C 1
ATOM 782 O O . THR A 1 80 ? 24.899 13.227 -2.344 1.00 8.37 77 THR A O 1
ATOM 786 N N . ILE A 1 81 ? 25.398 15.276 -1.497 1.00 7.34 78 ILE A N 1
ATOM 787 C CA . ILE A 1 81 ? 24.573 15.073 -0.310 1.00 7.61 78 ILE A CA 1
ATOM 788 C C . ILE A 1 81 ? 23.091 14.974 -0.691 1.00 7.86 78 ILE A C 1
ATOM 789 O O . ILE A 1 81 ? 22.379 14.069 -0.205 1.00 8.05 78 ILE A O 1
ATOM 794 N N . ILE A 1 82 ? 22.633 15.888 -1.549 1.00 7.53 79 ILE A N 1
ATOM 795 C CA . ILE A 1 82 ? 21.252 15.851 -2.021 1.00 7.20 79 ILE A CA 1
ATOM 796 C C . ILE A 1 82 ? 20.945 14.477 -2.625 1.00 7.70 79 ILE A C 1
ATOM 797 O O . ILE A 1 82 ? 19.881 13.908 -2.356 1.00 8.77 79 ILE A O 1
ATOM 802 N N A SER A 1 83 ? 21.876 13.944 -3.415 0.50 7.57 80 SER A N 1
ATOM 803 N N B SER A 1 83 ? 21.857 13.945 -3.442 0.50 8.00 80 SER A N 1
ATOM 804 C CA A SER A 1 83 ? 21.662 12.688 -4.121 0.50 7.70 80 SER A CA 1
ATOM 805 C CA B SER A 1 83 ? 21.583 12.677 -4.110 0.50 8.53 80 SER A CA 1
ATOM 806 C C A SER A 1 83 ? 21.505 11.487 -3.189 0.50 8.26 80 SER A C 1
ATOM 807 C C B SE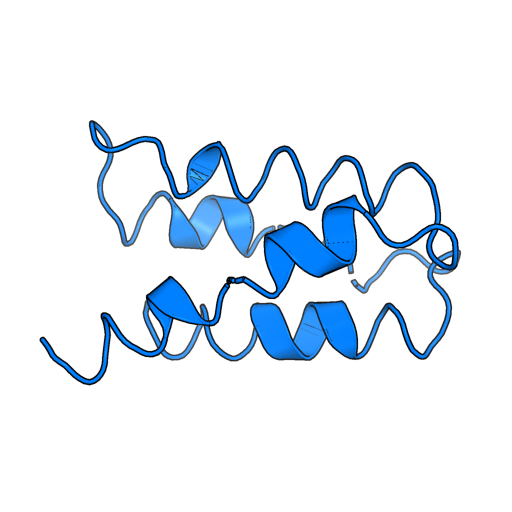R A 1 83 ? 21.377 11.555 -3.101 0.50 8.63 80 SER A C 1
ATOM 808 O O A SER A 1 83 ? 20.744 10.553 -3.474 0.50 8.70 80 SER A O 1
ATOM 809 O O B SER A 1 83 ? 20.440 10.756 -3.235 0.50 8.23 80 SER A O 1
ATOM 814 N N . LYS A 1 84 ? 22.213 11.515 -2.067 1.00 8.36 81 LYS A N 1
ATOM 815 C CA . LYS A 1 84 ? 22.097 10.469 -1.063 1.00 8.67 81 LYS A CA 1
ATOM 816 C C . LYS A 1 84 ? 20.808 10.626 -0.268 1.00 9.42 81 LYS A C 1
ATOM 817 O O . LYS A 1 84 ? 20.140 9.631 0.039 1.00 10.35 81 LYS A O 1
ATOM 823 N N . LEU A 1 85 ? 20.438 11.867 0.067 1.00 9.41 82 LEU A N 1
ATOM 824 C CA . LEU A 1 85 ? 19.155 12.084 0.738 1.00 10.47 82 LEU A CA 1
ATOM 825 C C . LEU A 1 85 ? 17.960 11.662 -0.111 1.00 10.91 82 LEU A C 1
ATOM 826 O O . LEU A 1 85 ? 16.980 11.135 0.418 1.00 12.52 82 LEU A O 1
ATOM 831 N N A GLU A 1 86 ? 18.031 11.864 -1.428 0.50 10.90 83 GLU A N 1
ATOM 832 N N B GLU A 1 86 ? 18.036 11.922 -1.412 0.50 10.34 83 GLU A N 1
ATOM 833 C CA A GLU A 1 86 ? 16.927 11.474 -2.322 0.50 11.40 83 GLU A CA 1
ATOM 834 C CA B GLU A 1 86 ? 16.979 11.515 -2.313 0.50 10.54 83 GLU A CA 1
ATOM 835 C C A GLU A 1 86 ? 16.865 9.966 -2.518 0.50 11.77 83 GLU A C 1
ATOM 836 C C B GLU A 1 86 ? 16.851 10.005 -2.282 0.50 10.85 83 GLU A C 1
ATOM 837 O O A GLU A 1 86 ? 15.811 9.401 -2.835 0.50 12.31 83 GLU A O 1
ATOM 838 O O B GLU A 1 86 ? 15.722 9.488 -2.160 0.50 10.80 83 GLU A O 1
ATOM 849 N N . ALA A 1 87 ? 17.993 9.301 -2.330 1.00 11.73 84 ALA A N 1
ATOM 850 C CA . ALA A 1 87 ? 18.022 7.841 -2.347 1.00 12.96 84 ALA A CA 1
ATOM 851 C C . ALA A 1 87 ? 17.498 7.262 -1.021 1.00 14.89 84 ALA A C 1
ATOM 852 O O . ALA A 1 87 ? 16.895 6.204 -1.040 1.00 18.22 84 ALA A O 1
ATOM 854 N N . LEU A 1 88 ? 17.698 7.993 0.080 1.00 16.41 85 LEU A N 1
ATOM 855 C CA . LEU A 1 88 ? 17.269 7.631 1.457 1.00 18.96 85 LEU A CA 1
ATOM 856 C C . LEU A 1 88 ? 15.793 7.890 1.677 1.00 20.87 85 LEU A C 1
ATOM 857 O O . LEU A 1 88 ? 15.124 7.118 2.389 1.00 22.28 85 LEU A O 1
ATOM 862 N N A SER A 1 89 ? 15.291 8.972 1.081 0.50 21.58 86 SER A N 1
ATOM 863 N N B SER A 1 89 ? 15.265 8.966 1.097 0.50 22.14 86 SER A N 1
ATOM 864 C CA A SER A 1 89 ? 13.894 9.380 1.224 0.50 22.61 86 SER A CA 1
ATOM 865 C CA B SER A 1 89 ? 13.848 9.306 1.274 0.50 23.54 86 SER A CA 1
ATOM 866 C C A SER A 1 89 ? 12.931 8.283 0.793 0.50 22.81 86 SER A C 1
ATOM 867 C C B SER A 1 89 ? 12.953 8.552 0.286 0.50 24.15 86 SER A C 1
ATOM 868 O O A SER A 1 89 ? 13.149 7.626 -0.219 0.50 23.17 86 SER A O 1
ATOM 869 O O B SER A 1 89 ? 13.412 8.045 -0.738 0.50 24.86 86 SER A O 1
#

B-factor: mean 16.12, std 8.73, range [6.19, 60.67]

Solvent-accessible surface area: 5116 Å² total

Radius of gyration: 12.08 Å; Cα contacts (8 Å, |Δi|>4): 91; chains: 1; bounding box: 27×34×26 Å

Foldseek 3Di:
DCLQVVLVVVLVLLVVQLVDPLWDNVRNVLSVVLVVLCPPVPDPNVVSLVVNLVLVVCPDVRTDPVSSVSSVVSNVSSVVND

Organism: Thermoplasma acidophilum (strain ATCC 25905 / DSM 1728 / JCM 9062 / NBRC 15155 / AMRC-C165) (NCBI:txid273075)

Sequence (82 aa):
VRRVVDQQNNLFNEVYLLDELSQDITVPKKNVRRKVVAQQDSKKAKLSQQEENNEESLDDLLRCATVLSLDDDEANDPNVPAHGRRRTDLYTIISSKLEEALSS

InterPro domains:
  IPR005354 Uncharacterised protein family UPF0147 [MF_00342] (4-86)
  IPR005354 Uncharacterised protein family UPF0147 [NF003319] (5-86)
  IPR005354 Uncharacterised protein family UPF0147 [PF03685] (6-84)
  IPR023130 Ta0600-like superfamily [G3DSA:1.20.1440.50] (1-86)

Secondary structure (DSSP, 8-state):
-HHHHHHHHH--HHHHHHT-TTS-HHHHHHHHHHHHHHT-TTS-HHHHHHHHH-------TTS-HHHHHHHHHHHHHHHHH-

CATH classification: 1.20.1440.50